Protein AF-A0A9P3U281-F1 (afdb_monomer_lite)

InterPro domains:
  IPR002622 Transposase, Synechocystis PCC 6803 [PF01710] (26-76)
  IPR009057 Homedomain-like superfamily [SSF46689] (25-65)

Structure (mmCIF, N/CA/C/O backbone):
data_AF-A0A9P3U281-F1
#
_entry.id   AF-A0A9P3U281-F1
#
loop_
_atom_site.group_PDB
_atom_site.id
_atom_site.type_symbol
_atom_site.label_atom_id
_atom_site.label_alt_id
_atom_site.label_comp_id
_atom_site.label_asym_id
_atom_site.label_entity_id
_atom_site.label_seq_id
_atom_site.pdbx_PDB_ins_code
_atom_site.Cartn_x
_atom_site.Cartn_y
_atom_site.Cartn_z
_atom_site.occupancy
_atom_site.B_iso_or_equiv
_atom_site.auth_seq_id
_atom_site.auth_comp_id
_atom_site.auth_asym_id
_atom_site.auth_atom_id
_atom_site.pdbx_PDB_model_num
ATOM 1 N N . MET A 1 1 ? -56.614 -37.309 18.075 1.00 39.47 1 MET A N 1
ATOM 2 C CA . MET A 1 1 ? -55.369 -37.344 17.285 1.00 39.47 1 MET A CA 1
ATOM 3 C C . MET A 1 1 ? -54.677 -36.033 17.568 1.00 39.47 1 MET A C 1
ATOM 5 O O . MET A 1 1 ? -55.136 -35.015 17.068 1.00 39.47 1 MET A O 1
ATOM 9 N N . ASP A 1 2 ? -53.694 -36.057 18.465 1.00 46.16 2 ASP A N 1
ATOM 10 C CA . ASP A 1 2 ? -52.869 -34.887 18.762 1.00 46.16 2 ASP A CA 1
ATOM 11 C C . ASP A 1 2 ? -51.995 -34.590 17.552 1.00 46.16 2 ASP A C 1
ATOM 13 O O . ASP A 1 2 ? -51.201 -35.428 17.117 1.00 46.16 2 ASP A O 1
ATOM 17 N N . VAL A 1 3 ? -52.175 -33.403 16.988 1.00 47.84 3 VAL A N 1
ATOM 18 C CA . VAL A 1 3 ? -51.239 -32.857 16.016 1.00 47.84 3 VAL A CA 1
ATOM 19 C C . VAL A 1 3 ? -50.134 -32.223 16.849 1.00 47.84 3 VAL A C 1
ATOM 21 O O . VAL A 1 3 ? -50.284 -31.104 17.325 1.00 47.84 3 VAL A O 1
ATOM 24 N N . ASN A 1 4 ? -49.062 -32.978 17.096 1.00 51.75 4 ASN A N 1
ATOM 25 C CA . ASN A 1 4 ? -47.847 -32.421 17.678 1.00 51.75 4 ASN A CA 1
ATOM 26 C C . ASN A 1 4 ? -47.358 -31.299 16.761 1.00 51.75 4 ASN A C 1
ATOM 28 O O . ASN A 1 4 ? -46.983 -31.537 15.611 1.00 51.75 4 ASN A O 1
ATOM 32 N N . GLU A 1 5 ? -47.400 -30.082 17.285 1.00 48.19 5 GLU A N 1
ATOM 33 C CA . GLU A 1 5 ? -46.803 -28.899 16.696 1.00 48.19 5 GLU A CA 1
ATOM 34 C C . GLU A 1 5 ? -45.289 -29.136 16.640 1.00 48.19 5 GLU A C 1
ATOM 36 O O . GLU A 1 5 ? -44.593 -29.147 17.655 1.00 48.19 5 GLU A O 1
ATOM 41 N N . VAL A 1 6 ? -44.783 -29.454 15.448 1.00 54.22 6 VAL A N 1
ATOM 42 C CA . VAL A 1 6 ? -43.345 -29.578 15.222 1.00 54.22 6 VAL A CA 1
ATOM 43 C C . VAL A 1 6 ? -42.797 -28.160 15.127 1.00 54.22 6 VAL A C 1
ATOM 45 O O . VAL A 1 6 ? -42.814 -27.549 14.059 1.00 54.22 6 VAL A O 1
ATOM 48 N N . GLU A 1 7 ? -42.323 -27.629 16.252 1.00 48.91 7 GLU A N 1
ATOM 49 C CA . GLU A 1 7 ? -41.451 -26.459 16.254 1.00 48.91 7 GLU A CA 1
ATOM 50 C C . GLU A 1 7 ? -40.166 -26.821 15.500 1.00 48.91 7 GLU A C 1
ATOM 52 O O . GLU A 1 7 ? -39.292 -27.536 15.999 1.00 48.91 7 GLU A O 1
ATOM 57 N N . ILE A 1 8 ? -40.049 -26.334 14.264 1.00 52.44 8 ILE A N 1
ATOM 58 C CA . ILE A 1 8 ? -38.772 -26.307 13.557 1.00 52.44 8 ILE A CA 1
ATOM 59 C C . ILE A 1 8 ? -37.928 -25.235 14.248 1.00 52.44 8 ILE A C 1
ATOM 61 O O . ILE A 1 8 ? -37.936 -24.067 13.864 1.00 52.44 8 ILE A O 1
ATOM 65 N N . ILE A 1 9 ? -37.207 -25.632 15.296 1.00 54.69 9 ILE A N 1
ATOM 66 C CA . ILE A 1 9 ? -36.111 -24.831 15.833 1.00 54.69 9 ILE A CA 1
ATOM 67 C C . ILE A 1 9 ? -34.976 -24.958 14.820 1.00 54.69 9 ILE A C 1
ATOM 69 O O . ILE A 1 9 ? -34.154 -25.874 14.889 1.00 54.69 9 ILE A O 1
ATOM 73 N N . ASP A 1 10 ? -34.948 -24.053 13.843 1.00 46.38 10 ASP A N 1
ATOM 74 C CA . ASP A 1 10 ? -33.765 -23.862 13.016 1.00 46.38 10 ASP A CA 1
ATOM 75 C C . ASP A 1 10 ? -32.659 -23.255 13.895 1.00 46.38 10 ASP A C 1
ATOM 77 O O . ASP A 1 10 ? -32.464 -22.043 13.981 1.00 46.38 10 ASP A O 1
ATOM 81 N N . SER A 1 11 ? -31.947 -24.137 14.598 1.00 44.47 11 SER A N 1
ATOM 82 C CA . SER A 1 11 ? -30.810 -23.836 15.472 1.00 44.47 11 SER A CA 1
ATOM 83 C C . SER A 1 11 ? -29.602 -23.252 14.717 1.00 44.47 11 SER A C 1
ATOM 85 O O . SER A 1 11 ? -28.539 -23.090 15.319 1.00 44.47 11 SER A O 1
ATOM 87 N N . SER A 1 12 ? -29.711 -22.960 13.416 1.00 39.47 12 SER A N 1
ATOM 88 C CA . SER A 1 12 ? -28.584 -22.521 12.588 1.00 39.47 12 SER A CA 1
ATOM 89 C C . SER A 1 12 ? -28.593 -21.040 12.189 1.00 39.47 12 SER A C 1
ATOM 91 O O . SER A 1 12 ? -27.580 -20.553 11.687 1.00 39.47 12 SER A O 1
ATOM 93 N N . TYR A 1 13 ? -29.650 -20.278 12.491 1.00 44.34 13 TYR A N 1
ATOM 94 C CA . TYR A 1 13 ? -29.703 -18.837 12.206 1.00 44.34 13 TYR A CA 1
ATOM 95 C C . TYR A 1 13 ? -29.504 -17.970 13.457 1.00 44.34 13 TYR A C 1
ATOM 97 O O . TYR A 1 13 ? -30.359 -17.170 13.839 1.00 44.34 13 TYR A O 1
ATOM 105 N N . GLU A 1 14 ? -28.312 -18.033 14.058 1.00 41.72 14 GLU A N 1
ATOM 106 C CA . GLU A 1 14 ? -27.816 -16.854 14.774 1.00 41.72 14 GLU A CA 1
ATOM 107 C C . GLU A 1 14 ? -27.496 -15.781 13.730 1.00 41.72 14 GLU A C 1
ATOM 109 O O . GLU A 1 14 ? -26.447 -15.799 13.086 1.00 41.72 14 GLU A O 1
ATOM 114 N N . LYS A 1 15 ? -28.432 -14.847 13.531 1.00 44.06 15 LYS A N 1
ATOM 115 C CA . LYS A 1 15 ? -28.218 -13.606 12.780 1.00 44.06 15 LYS A CA 1
ATOM 116 C C . LYS A 1 15 ? -26.901 -12.994 13.276 1.00 44.06 15 LYS A C 1
ATOM 118 O O . LYS A 1 15 ? -26.838 -12.507 14.406 1.00 44.06 15 LYS A O 1
ATOM 123 N N . GLY A 1 16 ? -25.833 -13.103 12.481 1.00 51.69 16 GLY A N 1
ATOM 124 C CA . GLY A 1 16 ? -24.506 -12.635 12.874 1.00 51.69 16 GLY A CA 1
ATOM 125 C C . GLY A 1 16 ? -24.620 -11.195 13.354 1.00 51.69 16 GLY A C 1
ATOM 126 O O . GLY A 1 16 ? -25.150 -10.368 12.619 1.00 51.69 16 GLY A O 1
ATOM 127 N N . LYS A 1 17 ? -24.220 -10.919 14.604 1.00 63.53 17 LYS A N 1
ATOM 128 C CA . LYS A 1 17 ? -24.366 -9.592 15.226 1.00 63.53 17 LYS A CA 1
ATOM 129 C C . LYS A 1 17 ? -23.944 -8.497 14.244 1.00 63.53 17 LYS A C 1
ATOM 131 O O . LYS A 1 17 ? -22.758 -8.384 13.929 1.00 63.53 17 LYS A O 1
ATOM 136 N N . GLU A 1 18 ? -24.919 -7.720 13.779 1.00 79.06 18 GLU A N 1
ATOM 137 C CA . GLU A 1 18 ? -24.692 -6.579 12.895 1.00 79.06 18 GLU A CA 1
ATOM 138 C C . GLU A 1 18 ? -23.819 -5.544 13.621 1.00 79.06 18 GLU A C 1
ATOM 140 O O . GLU A 1 18 ? -23.943 -5.346 14.836 1.00 79.06 18 GLU A O 1
ATOM 145 N N . LEU A 1 19 ? -22.889 -4.917 12.891 1.00 87.00 19 LEU A N 1
ATOM 146 C CA . LEU A 1 19 ? -22.098 -3.815 13.437 1.00 87.00 19 LEU A CA 1
ATOM 147 C C . LEU A 1 19 ? -23.019 -2.629 13.722 1.00 87.00 19 LEU A C 1
ATOM 149 O O . LEU A 1 19 ? -23.861 -2.276 12.898 1.00 87.00 19 LEU A O 1
ATOM 153 N N . THR A 1 20 ? -22.803 -1.963 14.854 1.00 93.38 20 THR A N 1
ATOM 154 C CA . THR A 1 20 ? -23.434 -0.662 15.097 1.00 93.38 20 THR A CA 1
ATOM 155 C C . THR A 1 20 ? -22.843 0.407 14.177 1.00 93.38 20 THR A C 1
ATOM 157 O O . THR A 1 20 ? -21.738 0.251 13.650 1.00 93.38 20 THR A O 1
ATOM 160 N N . GLU A 1 21 ? -23.541 1.531 14.023 1.00 92.62 21 GLU A N 1
ATOM 161 C CA . GLU A 1 21 ? -23.056 2.672 13.236 1.00 92.62 21 GLU A CA 1
ATOM 162 C C . GLU A 1 21 ? -21.685 3.171 13.724 1.00 92.62 21 GLU A C 1
ATOM 164 O O . GLU A 1 21 ? -20.751 3.294 12.932 1.00 92.62 21 GLU A O 1
ATOM 169 N N . ASP A 1 22 ? -21.509 3.330 15.038 1.00 95.62 22 ASP A N 1
ATOM 170 C CA . ASP A 1 22 ? -20.220 3.717 15.624 1.00 95.62 22 ASP A CA 1
ATOM 171 C C . ASP A 1 22 ? -19.108 2.699 15.344 1.00 95.62 22 ASP A C 1
ATOM 173 O O . ASP A 1 22 ? -17.962 3.074 15.093 1.00 95.62 22 ASP A O 1
ATOM 177 N N . GLN A 1 23 ? -19.425 1.401 15.361 1.00 95.81 23 GLN A N 1
ATOM 178 C CA . GLN A 1 23 ? -18.460 0.362 15.009 1.00 95.81 23 GLN A CA 1
ATOM 179 C C . GLN A 1 23 ? -18.106 0.434 13.521 1.00 95.81 23 GLN A C 1
ATOM 181 O O . GLN A 1 23 ? -16.931 0.323 13.182 1.00 95.81 23 GLN A O 1
ATOM 186 N N . CYS A 1 24 ? -19.077 0.676 12.638 1.00 94.88 24 CYS A N 1
ATOM 187 C CA . CYS A 1 24 ? -18.839 0.907 11.213 1.00 94.88 24 CYS A CA 1
ATOM 188 C C . CYS A 1 24 ? -17.938 2.125 10.968 1.00 94.88 24 CYS A C 1
ATOM 190 O O . CYS A 1 24 ? -16.988 2.024 10.186 1.00 94.88 24 CYS A O 1
ATOM 192 N N . ASN A 1 25 ? -18.193 3.239 11.658 1.00 96.06 25 ASN A N 1
ATOM 193 C CA . ASN A 1 25 ? -17.392 4.461 11.574 1.00 96.06 25 ASN A CA 1
ATOM 194 C C . ASN A 1 25 ? -15.971 4.237 12.101 1.00 96.06 25 ASN A C 1
ATOM 196 O O . ASN A 1 25 ? -14.999 4.609 11.443 1.00 96.06 25 ASN A O 1
ATOM 200 N N . MET A 1 26 ? -15.833 3.549 13.238 1.00 97.56 26 MET A N 1
ATOM 201 C CA . MET A 1 26 ? -14.536 3.133 13.771 1.00 97.56 26 MET A CA 1
ATOM 202 C C . MET A 1 26 ? -13.773 2.276 12.761 1.00 97.56 26 MET A C 1
ATOM 204 O O . MET A 1 26 ? -12.597 2.543 12.525 1.00 97.56 26 MET A O 1
ATOM 208 N N . VAL A 1 27 ? -14.409 1.256 12.173 1.00 96.38 27 VAL A N 1
ATOM 209 C CA . VAL A 1 27 ? -13.751 0.387 11.189 1.00 96.38 27 VAL A CA 1
ATOM 210 C C . VAL A 1 27 ? -13.207 1.233 10.043 1.00 96.38 27 VAL A C 1
ATOM 212 O O . VAL A 1 27 ? -12.024 1.112 9.739 1.00 96.38 27 VAL A O 1
ATOM 215 N N . THR A 1 28 ? -14.029 2.112 9.459 1.00 95.44 28 THR A N 1
ATOM 216 C CA . THR A 1 28 ? -13.610 3.007 8.371 1.00 95.44 28 THR A CA 1
ATOM 217 C C . THR A 1 28 ? -12.402 3.854 8.766 1.00 95.44 28 THR A C 1
ATOM 219 O O . THR A 1 28 ? -11.390 3.818 8.074 1.00 95.44 28 THR A O 1
ATOM 222 N N . LEU A 1 29 ? -12.462 4.556 9.900 1.00 97.06 29 LEU A N 1
ATOM 223 C CA . LEU A 1 29 ? -11.373 5.426 10.359 1.00 97.06 29 LEU A CA 1
ATOM 224 C C . LEU A 1 29 ? -10.062 4.648 10.543 1.00 97.06 29 LEU A C 1
ATOM 226 O O . LEU A 1 29 ? -9.010 5.051 10.039 1.00 97.06 29 LEU A O 1
ATOM 230 N N . LEU A 1 30 ? -10.127 3.489 11.203 1.00 97.06 30 LEU A N 1
ATOM 231 C CA . LEU A 1 30 ? -8.948 2.670 11.475 1.00 97.06 30 LEU A CA 1
ATOM 232 C C . LEU A 1 30 ? -8.327 2.093 10.196 1.00 97.06 30 LEU A C 1
ATOM 234 O O . LEU A 1 30 ? -7.104 2.113 10.065 1.00 97.06 30 LEU A O 1
ATOM 238 N N . ILE A 1 31 ? -9.127 1.597 9.241 1.00 95.19 31 ILE A N 1
ATOM 239 C CA . ILE A 1 31 ? -8.578 1.057 7.982 1.00 95.19 31 ILE A CA 1
ATOM 240 C C . ILE A 1 31 ? -8.001 2.155 7.082 1.00 95.19 31 ILE A C 1
ATOM 242 O O . ILE A 1 31 ? -7.089 1.877 6.310 1.00 95.19 31 ILE A O 1
ATOM 246 N N . THR A 1 32 ? -8.472 3.400 7.214 1.00 92.06 32 THR A N 1
ATOM 247 C CA . THR A 1 32 ? -7.906 4.566 6.515 1.00 92.06 32 THR A CA 1
ATOM 248 C C . THR A 1 32 ? -6.683 5.174 7.212 1.00 92.06 32 THR A C 1
ATOM 250 O O . THR A 1 32 ? -6.139 6.166 6.738 1.00 92.06 32 THR A O 1
ATOM 253 N N . GLY A 1 33 ? -6.220 4.586 8.323 1.00 94.81 33 GLY A N 1
ATOM 254 C CA . GLY A 1 33 ? -4.973 4.973 8.993 1.00 94.81 33 GLY A CA 1
ATOM 255 C C . GLY A 1 33 ? -5.130 5.947 10.162 1.00 94.81 33 GLY A C 1
ATOM 256 O O . GLY A 1 33 ? -4.132 6.420 10.707 1.00 94.81 33 GLY A O 1
ATOM 257 N N . THR A 1 34 ? -6.355 6.245 10.596 1.00 97.31 34 THR A N 1
ATOM 258 C CA . THR A 1 34 ? -6.584 7.042 11.804 1.00 97.31 34 THR A CA 1
ATOM 259 C C . THR A 1 34 ? -6.159 6.259 13.052 1.00 97.31 34 THR A C 1
ATOM 261 O O . THR A 1 34 ? -6.389 5.057 13.169 1.00 97.31 34 THR A O 1
ATOM 264 N N . THR A 1 35 ? -5.539 6.931 14.027 1.00 98.06 35 THR A N 1
ATOM 265 C CA . THR A 1 35 ? -5.131 6.272 15.281 1.00 98.06 35 THR A CA 1
ATOM 266 C C . THR A 1 35 ? -6.340 5.929 16.157 1.00 98.06 35 THR A C 1
ATOM 268 O O . THR A 1 35 ? -7.382 6.580 16.079 1.00 98.06 35 THR A O 1
ATOM 271 N N . VAL A 1 36 ? -6.197 4.962 17.071 1.00 97.62 36 VAL A N 1
ATOM 272 C CA . VAL A 1 36 ? -7.248 4.626 18.055 1.00 97.62 36 VAL A CA 1
ATOM 273 C C . VAL A 1 36 ? -7.633 5.835 18.915 1.00 97.62 36 VAL A C 1
ATOM 275 O O . VAL A 1 36 ? -8.808 6.035 19.213 1.00 97.62 36 VAL A O 1
ATOM 278 N N . THR A 1 37 ? -6.655 6.663 19.301 1.00 98.06 37 THR A N 1
ATOM 279 C CA . THR A 1 37 ? -6.898 7.872 20.103 1.00 98.06 37 THR A CA 1
ATOM 280 C C . THR A 1 37 ? -7.740 8.890 19.344 1.00 98.06 37 THR A C 1
ATOM 282 O O . THR A 1 37 ? -8.687 9.432 19.908 1.00 98.06 37 THR A O 1
ATOM 285 N N . GLU A 1 38 ? -7.415 9.126 18.074 1.00 98.06 38 GLU A N 1
ATOM 286 C CA . GLU A 1 38 ? -8.160 10.059 17.230 1.00 98.06 38 GLU A CA 1
ATOM 287 C C . GLU A 1 38 ? -9.561 9.529 16.916 1.00 98.06 38 GLU A C 1
ATOM 289 O O . GLU A 1 38 ? -10.545 10.238 17.081 1.00 98.06 38 GLU A O 1
ATOM 294 N N . THR A 1 39 ? -9.664 8.244 16.576 1.00 98.31 39 THR A N 1
ATOM 295 C CA . THR A 1 39 ? -10.935 7.560 16.301 1.00 98.31 39 THR A CA 1
ATOM 296 C C . THR A 1 39 ? -11.891 7.663 17.489 1.00 98.31 39 THR A C 1
ATOM 298 O O . THR A 1 39 ? -13.057 8.008 17.325 1.00 98.31 39 THR A O 1
ATOM 301 N N . ALA A 1 40 ? -11.388 7.428 18.706 1.00 98.19 40 ALA A N 1
ATOM 302 C CA . ALA A 1 40 ? -12.165 7.576 19.932 1.00 98.19 40 ALA A CA 1
ATOM 303 C C . ALA A 1 40 ? -12.687 9.012 20.118 1.00 98.19 40 ALA A C 1
ATOM 305 O O . ALA A 1 40 ? -13.835 9.194 20.518 1.00 98.19 40 ALA A O 1
ATOM 306 N N . ARG A 1 41 ? -11.872 10.026 19.786 1.00 98.25 41 ARG A N 1
ATOM 307 C CA . ARG A 1 41 ? -12.277 11.439 19.835 1.00 98.25 41 ARG A CA 1
ATOM 308 C C . ARG A 1 41 ? -13.351 11.760 18.797 1.00 98.25 41 ARG A C 1
ATOM 310 O O . ARG A 1 41 ? -14.338 12.384 19.162 1.00 98.25 41 ARG A O 1
ATOM 317 N N . ILE A 1 42 ? -13.165 11.330 17.548 1.00 97.81 42 ILE A N 1
ATOM 318 C CA . ILE A 1 42 ? -14.098 11.585 16.438 1.00 97.81 42 ILE A CA 1
ATOM 319 C C . ILE A 1 42 ? -15.474 10.974 16.728 1.00 97.81 42 ILE A C 1
ATOM 321 O O . ILE A 1 42 ? -16.489 11.620 16.496 1.00 97.81 42 ILE A O 1
ATOM 325 N N . ILE A 1 43 ? -15.507 9.751 17.263 1.00 97.06 43 ILE A N 1
ATOM 326 C CA . ILE A 1 43 ? -16.755 9.032 17.570 1.00 97.06 43 ILE A CA 1
ATOM 327 C C . ILE A 1 43 ? -17.364 9.489 18.908 1.00 97.06 43 ILE A C 1
ATOM 329 O O . ILE A 1 43 ? -18.552 9.314 19.143 1.00 97.06 43 ILE A O 1
ATOM 333 N N . GLY A 1 44 ? -16.571 10.089 19.801 1.00 97.44 44 GLY A N 1
ATOM 334 C CA . GLY A 1 44 ? -17.042 10.546 21.112 1.00 97.44 44 GLY A CA 1
ATOM 335 C C . GLY A 1 44 ? -17.096 9.444 22.178 1.00 97.44 44 GLY A C 1
ATOM 336 O O . GLY A 1 44 ? -17.908 9.507 23.098 1.00 97.44 44 GLY A O 1
ATOM 337 N N . VAL A 1 45 ? -16.225 8.434 22.087 1.00 97.69 45 VAL A N 1
ATOM 338 C CA . VAL A 1 45 ? -16.154 7.312 23.041 1.00 97.69 45 VAL A CA 1
ATOM 339 C C . VAL A 1 45 ? -14.797 7.229 23.739 1.00 97.69 45 VAL A C 1
ATOM 341 O O . VAL A 1 45 ? -13.806 7.833 23.333 1.00 97.69 45 VAL A O 1
ATOM 344 N N . ASN A 1 46 ? -14.712 6.442 24.813 1.00 97.94 46 ASN A N 1
ATOM 345 C CA . ASN A 1 46 ? -13.429 6.164 25.456 1.00 97.94 46 ASN A CA 1
ATOM 346 C C . ASN A 1 46 ? -12.546 5.280 24.551 1.00 97.94 46 ASN A C 1
ATOM 348 O O . ASN A 1 46 ? -13.028 4.331 23.936 1.00 97.94 46 ASN A O 1
ATOM 352 N N . ARG A 1 47 ? -11.226 5.508 24.549 1.00 97.62 47 ARG A N 1
ATOM 353 C CA . ARG A 1 47 ? -10.238 4.644 23.868 1.00 97.62 47 ARG A CA 1
ATOM 354 C C . ARG A 1 47 ? -10.400 3.160 24.210 1.00 97.62 47 ARG A C 1
ATOM 356 O O . ARG A 1 47 ? -10.276 2.312 23.333 1.00 97.62 47 ARG A O 1
ATOM 363 N N . LYS A 1 48 ? -10.718 2.837 25.469 1.00 98.06 48 LYS A N 1
ATOM 364 C CA . LYS A 1 48 ? -10.978 1.459 25.914 1.00 98.06 48 LYS A CA 1
ATOM 365 C C . LYS A 1 48 ? -12.155 0.828 25.164 1.00 98.06 48 LYS A C 1
ATOM 367 O O . LYS A 1 48 ? -12.106 -0.358 24.858 1.00 98.06 48 LYS A O 1
ATOM 372 N N . THR A 1 49 ? -13.180 1.611 24.830 1.00 97.81 49 THR A N 1
ATOM 373 C CA . THR A 1 49 ? -14.331 1.153 24.043 1.00 97.81 49 THR A CA 1
ATOM 374 C C . THR A 1 49 ? -13.905 0.724 22.642 1.00 97.81 49 THR A C 1
ATOM 376 O 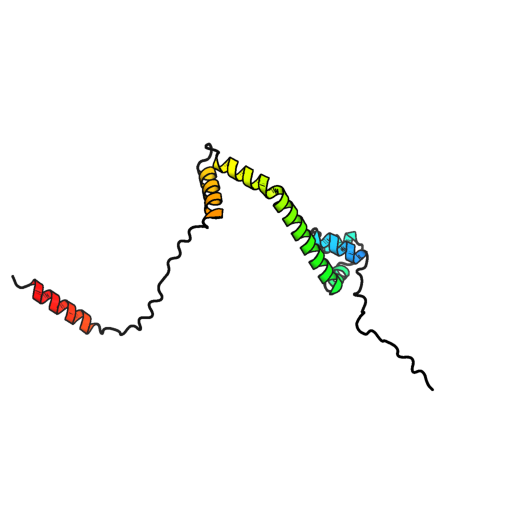O . THR A 1 49 ? -14.297 -0.355 22.209 1.00 97.81 49 THR A O 1
ATOM 379 N N . ILE A 1 50 ? -13.039 1.501 21.981 1.00 98.12 50 ILE A N 1
ATOM 380 C CA . ILE A 1 50 ? -12.491 1.151 20.662 1.00 98.12 50 ILE A CA 1
ATOM 381 C C . ILE A 1 50 ? -11.726 -0.176 20.723 1.00 98.12 50 ILE A C 1
ATOM 383 O O . ILE A 1 50 ? -12.027 -1.088 19.957 1.00 98.12 50 ILE A O 1
ATOM 387 N N . TYR A 1 51 ? -10.808 -0.339 21.683 1.00 97.62 51 TYR A N 1
ATOM 388 C CA . TYR A 1 51 ? -10.083 -1.607 21.855 1.00 97.62 51 TYR A CA 1
ATOM 389 C C . TYR A 1 51 ? -11.024 -2.787 22.128 1.00 97.62 51 TYR A C 1
ATOM 391 O O . TYR A 1 51 ? -10.864 -3.861 21.551 1.00 97.62 51 TYR A O 1
ATOM 399 N N . ASN A 1 52 ? -12.047 -2.586 22.961 1.00 97.38 52 ASN A N 1
ATOM 400 C CA . ASN A 1 52 ? -13.048 -3.613 23.228 1.00 97.38 52 ASN A CA 1
ATOM 401 C C . ASN A 1 52 ? -13.833 -3.990 21.965 1.00 97.38 52 ASN A C 1
ATOM 403 O O . ASN A 1 52 ? -14.152 -5.161 21.782 1.00 97.38 52 ASN A O 1
ATOM 407 N N . TRP A 1 53 ? -14.159 -3.027 21.099 1.00 96.94 53 TRP A N 1
ATOM 408 C CA . TRP A 1 53 ? -14.829 -3.297 19.829 1.00 96.94 53 TRP A CA 1
ATOM 409 C C . TRP A 1 53 ? -13.931 -4.046 18.854 1.00 96.94 53 TRP A C 1
ATOM 411 O O . TRP A 1 53 ? -14.394 -5.023 18.279 1.00 96.94 53 TRP A O 1
ATOM 421 N N . MET A 1 54 ? -12.659 -3.665 18.727 1.00 95.50 54 MET A N 1
ATOM 422 C CA . MET A 1 54 ? -11.691 -4.356 17.863 1.00 95.50 54 MET A CA 1
ATOM 423 C C . MET A 1 54 ? -11.513 -5.838 18.223 1.00 95.50 54 MET A C 1
ATOM 425 O O . MET A 1 54 ? -11.255 -6.660 17.349 1.00 95.50 54 MET A O 1
ATOM 429 N N . ASN A 1 55 ? -11.685 -6.189 19.500 1.00 95.44 55 ASN A N 1
ATOM 430 C CA . ASN A 1 55 ? -11.582 -7.569 19.973 1.00 95.44 55 ASN A CA 1
ATOM 431 C C . ASN A 1 55 ? -12.844 -8.408 19.709 1.00 95.44 55 ASN A C 1
ATOM 433 O O . ASN A 1 55 ? -12.824 -9.622 19.912 1.00 95.44 55 ASN A O 1
ATOM 437 N N . LYS A 1 56 ? -13.953 -7.797 19.273 1.00 94.75 56 LYS A N 1
ATOM 438 C CA . LYS A 1 56 ? -15.175 -8.534 18.933 1.00 94.75 56 LYS A CA 1
ATOM 439 C C . LYS A 1 56 ? -15.017 -9.206 17.573 1.00 94.75 56 LYS A C 1
ATOM 441 O O . LYS A 1 56 ? -14.639 -8.569 16.594 1.00 94.75 56 LYS A O 1
ATOM 446 N N . GLU A 1 57 ? -15.397 -10.477 17.495 1.00 93.38 57 GLU A N 1
ATOM 447 C CA . GLU A 1 57 ? -15.198 -11.292 16.294 1.00 93.38 57 GLU A CA 1
ATOM 448 C C . GLU A 1 57 ? -15.841 -10.697 15.030 1.00 93.38 57 GLU A C 1
ATOM 450 O O . GLU A 1 57 ? -15.181 -10.620 13.996 1.00 93.38 57 GLU A O 1
ATOM 455 N N . HIS A 1 58 ? -17.094 -10.234 15.110 1.00 90.94 58 HIS A N 1
ATOM 456 C CA . HIS A 1 58 ? -17.801 -9.626 13.973 1.00 90.94 58 HIS A CA 1
ATOM 457 C C . HIS A 1 58 ? -17.127 -8.335 13.488 1.00 90.94 58 HIS A C 1
ATOM 459 O O . HIS A 1 58 ? -17.024 -8.116 12.286 1.00 90.94 58 HIS A O 1
ATOM 465 N N . VAL A 1 59 ? -16.605 -7.513 14.407 1.00 94.81 59 VAL A N 1
ATOM 466 C CA . VAL A 1 59 ? -15.858 -6.296 14.055 1.00 94.81 59 VAL A CA 1
ATOM 467 C C . VAL A 1 59 ? -14.550 -6.663 13.367 1.00 94.81 59 VAL A C 1
ATOM 469 O O . VAL A 1 59 ? -14.239 -6.099 12.323 1.00 94.81 59 VAL A O 1
ATOM 472 N N . ARG A 1 60 ? -13.801 -7.632 13.906 1.00 94.38 60 ARG A N 1
ATOM 473 C CA . ARG A 1 60 ? -12.548 -8.093 13.295 1.00 94.38 60 ARG A CA 1
ATOM 474 C C . ARG A 1 60 ? -12.780 -8.632 11.881 1.00 94.38 60 ARG A C 1
ATOM 476 O O . ARG A 1 60 ? -12.079 -8.223 10.963 1.00 94.38 60 ARG A O 1
ATOM 483 N N . LYS A 1 61 ? -13.800 -9.479 11.699 1.00 94.12 61 LYS A N 1
ATOM 484 C CA . LYS A 1 61 ? -14.199 -10.009 10.384 1.00 94.12 61 LYS A CA 1
ATOM 485 C C . LYS A 1 61 ? -14.506 -8.888 9.389 1.00 94.12 61 LYS A C 1
ATOM 487 O O . LYS A 1 61 ? -14.045 -8.939 8.255 1.00 94.12 61 LYS A O 1
ATOM 492 N N . GLU A 1 62 ? -15.229 -7.857 9.819 1.00 93.50 62 GLU A N 1
ATOM 493 C CA . GLU A 1 62 ? -15.549 -6.715 8.962 1.00 93.50 62 GLU A CA 1
ATOM 494 C C . GLU A 1 62 ? -14.321 -5.851 8.636 1.00 93.50 62 GLU A C 1
ATOM 496 O O . GLU A 1 62 ? -14.160 -5.413 7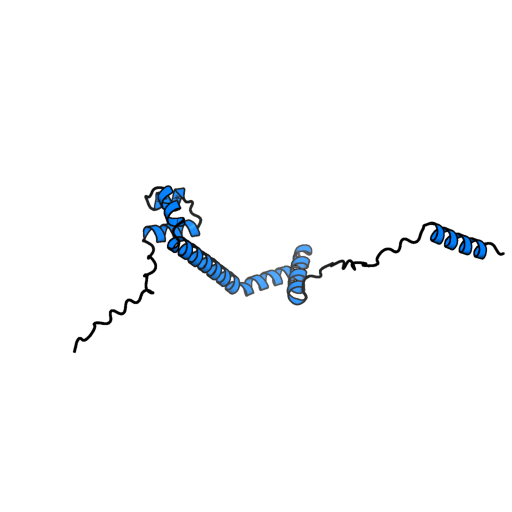.496 1.00 93.50 62 GLU A O 1
ATOM 501 N N . MET A 1 63 ? -13.421 -5.633 9.602 1.00 94.94 63 MET A N 1
ATOM 502 C CA . MET A 1 63 ? -12.149 -4.948 9.351 1.00 94.94 63 MET A CA 1
ATOM 503 C C . MET A 1 63 ? -11.320 -5.682 8.297 1.00 94.94 63 MET A C 1
ATOM 505 O O . MET A 1 63 ? -10.798 -5.046 7.382 1.00 94.94 63 MET A O 1
ATOM 509 N N . ASP A 1 64 ? -11.206 -7.004 8.413 1.00 94.81 64 ASP A N 1
ATOM 510 C CA . ASP A 1 64 ? -10.441 -7.822 7.473 1.00 94.81 64 ASP A CA 1
ATOM 511 C C . ASP A 1 64 ? -11.092 -7.826 6.082 1.00 94.81 64 ASP A C 1
ATOM 513 O O . ASP A 1 64 ? -10.398 -7.596 5.089 1.00 94.81 64 ASP A O 1
ATOM 517 N N . ARG A 1 65 ? -12.426 -7.960 6.006 1.00 95.44 65 ARG A N 1
ATOM 518 C CA . ARG A 1 65 ? -13.185 -7.858 4.749 1.00 95.44 65 ARG A CA 1
ATOM 519 C C . ARG A 1 65 ? -12.925 -6.527 4.041 1.00 95.44 65 ARG A C 1
ATOM 521 O O . ARG A 1 65 ? -12.542 -6.521 2.874 1.00 95.44 65 ARG A O 1
ATOM 528 N N . ARG A 1 66 ? -13.076 -5.394 4.739 1.00 94.50 66 ARG A N 1
ATOM 529 C CA . ARG A 1 66 ? -12.871 -4.067 4.129 1.00 94.50 66 ARG A CA 1
ATOM 530 C C . ARG A 1 66 ? -11.418 -3.812 3.736 1.00 94.50 66 ARG A C 1
ATOM 532 O O . ARG A 1 66 ? -11.174 -3.184 2.711 1.00 94.50 66 ARG A O 1
ATOM 539 N N . LYS A 1 67 ? -10.442 -4.310 4.505 1.00 94.69 67 LYS A N 1
ATOM 540 C CA . LYS A 1 67 ? -9.024 -4.255 4.107 1.00 94.69 67 LYS A CA 1
ATOM 541 C C . LYS A 1 67 ? -8.786 -5.024 2.813 1.00 94.69 67 LYS A C 1
ATOM 543 O O . LYS A 1 67 ? -8.138 -4.498 1.914 1.00 94.69 67 LYS A O 1
ATOM 548 N N . GLN A 1 68 ? -9.335 -6.232 2.703 1.00 95.12 68 GLN A N 1
ATOM 549 C CA . GLN A 1 68 ? -9.220 -7.038 1.492 1.00 95.12 68 GLN A CA 1
ATOM 550 C C . GLN A 1 68 ? -9.874 -6.343 0.293 1.00 95.12 68 GLN A C 1
ATOM 552 O O . GLN A 1 68 ? -9.300 -6.321 -0.792 1.00 95.12 68 GLN A O 1
ATOM 557 N N . GLU A 1 69 ? -11.037 -5.721 0.484 1.00 93.81 69 GLU A N 1
ATOM 558 C CA . GLU A 1 69 ? -11.700 -4.932 -0.557 1.00 93.81 69 GLU A CA 1
ATOM 559 C C . GLU A 1 69 ? -10.854 -3.750 -1.018 1.00 93.81 69 GLU A C 1
ATOM 561 O O . GLU A 1 69 ? -10.694 -3.565 -2.222 1.00 93.81 69 GLU A O 1
ATOM 566 N N . LEU A 1 70 ? -10.251 -3.000 -0.093 1.00 92.50 70 LEU A N 1
ATOM 567 C CA . LEU A 1 70 ? -9.330 -1.914 -0.431 1.00 92.50 70 LEU A CA 1
ATOM 568 C C . LEU A 1 70 ? -8.103 -2.421 -1.198 1.00 92.50 70 LEU A C 1
ATOM 570 O O . LEU A 1 70 ? -7.716 -1.820 -2.199 1.00 92.50 70 LEU A O 1
ATOM 574 N N . THR A 1 71 ? -7.513 -3.544 -0.782 1.00 93.62 71 THR A N 1
ATOM 575 C CA . THR A 1 71 ? -6.403 -4.172 -1.514 1.00 93.62 71 THR A CA 1
ATOM 576 C C . THR A 1 71 ? -6.825 -4.579 -2.924 1.00 93.62 71 THR A C 1
ATOM 578 O O . THR A 1 71 ? -6.120 -4.284 -3.886 1.00 93.62 71 THR A O 1
ATOM 581 N N . ASN A 1 72 ? -7.992 -5.206 -3.070 1.00 95.50 72 ASN A N 1
ATOM 582 C CA . ASN A 1 72 ? -8.517 -5.615 -4.369 1.00 95.50 72 ASN A CA 1
ATOM 583 C C . ASN A 1 72 ? -8.776 -4.404 -5.274 1.00 95.50 72 ASN A C 1
ATOM 585 O O . ASN A 1 72 ? -8.391 -4.421 -6.440 1.00 95.50 72 ASN A O 1
ATOM 589 N N . GLN A 1 73 ? -9.369 -3.337 -4.736 1.00 94.88 73 GLN A N 1
ATOM 590 C CA . GLN A 1 73 ? -9.588 -2.087 -5.463 1.00 94.88 73 GLN A CA 1
ATOM 591 C C . GLN A 1 73 ? -8.265 -1.456 -5.912 1.00 94.88 73 GLN A C 1
ATOM 593 O O . GLN A 1 73 ? -8.132 -1.099 -7.080 1.00 94.88 73 GLN A O 1
ATOM 598 N N . GLY A 1 74 ? -7.268 -1.377 -5.026 1.00 94.88 74 GLY A N 1
ATOM 599 C CA . GLY A 1 74 ? -5.939 -0.867 -5.369 1.00 94.88 74 GLY A CA 1
ATOM 600 C C . GLY A 1 74 ? -5.265 -1.686 -6.473 1.00 94.88 74 GLY A C 1
ATOM 601 O O . GLY A 1 74 ? -4.749 -1.126 -7.438 1.00 94.88 74 GLY A O 1
ATOM 602 N N . ASN A 1 75 ? -5.348 -3.015 -6.395 1.00 95.44 75 ASN A N 1
ATOM 603 C CA . ASN A 1 75 ? -4.823 -3.904 -7.432 1.00 95.44 75 ASN A CA 1
ATOM 604 C C . ASN A 1 75 ? -5.524 -3.700 -8.781 1.00 95.44 75 ASN A C 1
ATOM 606 O O . ASN A 1 75 ? -4.864 -3.716 -9.818 1.00 95.44 75 ASN A O 1
ATOM 610 N N . LEU A 1 76 ? -6.841 -3.474 -8.784 1.00 96.50 76 LEU A N 1
ATOM 611 C CA . LEU A 1 76 ? -7.590 -3.171 -10.005 1.00 96.50 76 LEU A CA 1
ATOM 612 C C . LEU A 1 76 ? -7.181 -1.826 -10.616 1.00 96.50 76 LEU A C 1
ATOM 614 O O . LEU A 1 76 ? -7.102 -1.728 -11.838 1.00 96.50 76 LEU A O 1
ATOM 618 N N . MET A 1 77 ? -6.886 -0.812 -9.795 1.00 96.44 77 MET A N 1
ATOM 619 C CA . MET A 1 77 ? -6.361 0.470 -10.283 1.00 96.44 77 MET A CA 1
ATOM 620 C C . MET A 1 77 ? -4.997 0.290 -10.959 1.00 96.44 77 MET A C 1
ATOM 622 O O . MET A 1 77 ? -4.818 0.725 -12.092 1.00 96.44 77 MET A O 1
ATOM 626 N N . ILE A 1 78 ? -4.074 -0.435 -10.319 1.00 95.56 78 ILE A N 1
ATOM 627 C CA . ILE A 1 78 ? -2.758 -0.753 -10.900 1.00 95.56 78 ILE A CA 1
ATOM 628 C C . ILE A 1 78 ? -2.912 -1.545 -12.204 1.00 95.56 78 ILE A C 1
ATOM 630 O O . ILE A 1 78 ? -2.227 -1.264 -13.184 1.00 95.56 78 ILE A O 1
ATOM 634 N N . LEU A 1 79 ? -3.810 -2.534 -12.231 1.00 95.44 79 LEU A N 1
ATOM 635 C CA . LEU A 1 79 ? -4.053 -3.356 -13.415 1.00 95.44 79 LEU A CA 1
ATOM 636 C C . LEU A 1 79 ? -4.607 -2.529 -14.580 1.00 95.44 79 LEU A C 1
ATOM 638 O O . LEU A 1 79 ? -4.197 -2.735 -15.720 1.00 95.44 79 LEU A O 1
ATOM 642 N N . LYS A 1 80 ? -5.518 -1.594 -14.296 1.00 96.19 80 LYS A N 1
ATOM 643 C CA . LYS A 1 80 ? -6.089 -0.686 -15.296 1.00 96.19 80 LYS A CA 1
ATOM 644 C C . LYS A 1 80 ? -5.009 0.167 -15.967 1.00 96.19 80 LYS A C 1
ATOM 646 O O . LYS A 1 80 ? -5.071 0.369 -17.176 1.00 96.19 80 LYS A O 1
ATOM 651 N N . ASP A 1 81 ? -4.019 0.610 -15.200 1.00 96.00 81 ASP A N 1
ATOM 652 C CA . ASP A 1 81 ? -2.953 1.493 -15.681 1.00 96.00 81 ASP A CA 1
ATOM 653 C C . ASP A 1 81 ? -1.705 0.730 -16.164 1.00 96.00 81 ASP A C 1
ATOM 655 O O . ASP A 1 81 ? -0.717 1.337 -16.585 1.00 96.00 81 ASP A O 1
ATOM 659 N N . LEU A 1 82 ? -1.747 -0.608 -16.156 1.00 95.44 82 LEU A N 1
ATOM 660 C CA . LEU A 1 82 ? -0.603 -1.463 -16.471 1.00 95.44 82 LEU A CA 1
ATOM 661 C C . LEU A 1 82 ? 0.009 -1.164 -17.848 1.00 95.44 82 LEU A C 1
ATOM 663 O O . LEU A 1 82 ? 1.232 -1.147 -17.973 1.00 95.4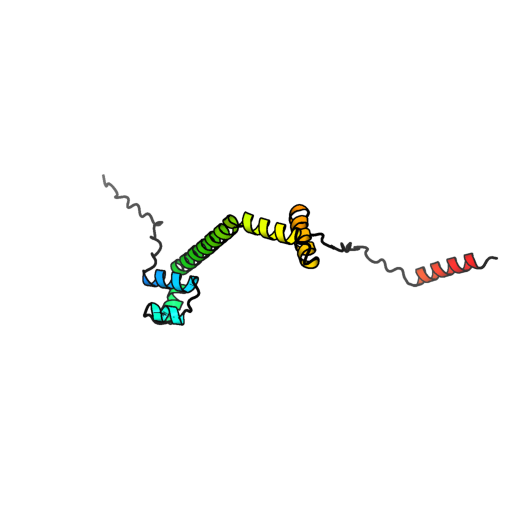4 82 LEU A O 1
ATOM 667 N N . ASP A 1 83 ? -0.815 -0.898 -18.865 1.00 95.56 83 ASP A N 1
ATOM 668 C CA . ASP A 1 83 ? -0.330 -0.550 -20.208 1.00 95.56 83 ASP A CA 1
ATOM 669 C C . ASP A 1 83 ? 0.483 0.756 -20.207 1.00 95.56 83 ASP A C 1
ATOM 671 O O . ASP A 1 83 ? 1.553 0.825 -20.812 1.00 95.56 83 ASP A O 1
ATOM 675 N N . SER A 1 84 ? 0.050 1.768 -19.446 1.00 97.69 84 SER A N 1
ATOM 676 C CA . SER A 1 84 ? 0.808 3.015 -19.287 1.00 97.69 84 SER A CA 1
ATOM 677 C C . SER A 1 84 ? 2.151 2.764 -18.607 1.00 97.69 84 SER A C 1
ATOM 679 O O . SER A 1 84 ? 3.172 3.269 -19.070 1.00 97.69 84 SER A O 1
ATOM 681 N N . TYR A 1 85 ? 2.189 1.933 -17.563 1.00 97.00 85 TYR A N 1
ATOM 682 C CA . TYR A 1 85 ? 3.448 1.586 -16.900 1.00 97.00 85 TYR A CA 1
ATOM 683 C C . TYR A 1 85 ? 4.403 0.838 -17.840 1.00 97.00 85 TYR A C 1
ATOM 685 O O . TYR A 1 85 ? 5.601 1.124 -17.852 1.00 97.00 85 TYR A O 1
ATOM 693 N N . ILE A 1 86 ? 3.883 -0.072 -18.671 1.00 96.69 86 ILE A N 1
ATOM 694 C CA . ILE A 1 86 ? 4.666 -0.764 -19.703 1.00 96.69 86 ILE A CA 1
ATOM 695 C C . ILE A 1 86 ? 5.214 0.236 -20.728 1.00 96.69 86 ILE A C 1
ATOM 697 O O . ILE A 1 86 ? 6.395 0.165 -21.074 1.00 96.69 86 ILE A O 1
ATOM 701 N N . ASN A 1 87 ? 4.395 1.178 -21.200 1.00 97.69 87 ASN A N 1
ATOM 702 C CA . ASN A 1 87 ? 4.826 2.191 -22.163 1.00 97.69 87 ASN A CA 1
ATOM 703 C C . ASN A 1 87 ? 5.912 3.106 -21.585 1.00 97.69 87 ASN A C 1
ATOM 705 O O . ASN A 1 87 ? 6.929 3.305 -22.246 1.00 97.69 87 ASN A O 1
ATOM 709 N N . ASN A 1 88 ? 5.792 3.531 -20.326 1.00 97.88 88 ASN A N 1
ATOM 710 C CA . ASN A 1 88 ? 6.838 4.304 -19.652 1.00 97.88 88 ASN A CA 1
ATOM 711 C C . ASN A 1 88 ? 8.167 3.527 -19.587 1.00 97.88 88 ASN A C 1
ATOM 713 O O . ASN A 1 88 ? 9.233 4.081 -19.846 1.00 97.88 88 ASN A O 1
ATOM 717 N N . ILE A 1 89 ? 8.134 2.221 -19.293 1.00 97.81 89 ILE A N 1
ATOM 718 C CA . ILE A 1 89 ? 9.350 1.388 -19.291 1.00 97.81 89 ILE A CA 1
ATOM 719 C C . ILE A 1 89 ? 9.938 1.268 -20.704 1.00 97.81 89 ILE A C 1
ATOM 721 O O . ILE A 1 89 ? 11.158 1.299 -20.860 1.00 97.81 89 ILE A O 1
ATOM 725 N N . LYS A 1 90 ? 9.100 1.158 -21.744 1.00 97.56 90 LYS A N 1
ATOM 726 C CA . LYS A 1 90 ? 9.555 1.132 -23.146 1.00 97.56 90 LYS A CA 1
ATOM 727 C C . LYS A 1 90 ? 10.210 2.447 -23.569 1.00 97.56 90 LYS A C 1
ATOM 729 O O . LYS A 1 90 ? 11.196 2.413 -24.305 1.00 97.56 90 LYS A O 1
ATOM 734 N N . GLU A 1 91 ? 9.692 3.579 -23.103 1.00 98.06 91 GLU A N 1
ATOM 735 C CA . GLU A 1 91 ? 10.306 4.892 -23.318 1.00 98.06 91 GLU A CA 1
ATOM 736 C C . GLU A 1 91 ? 11.693 4.954 -22.672 1.00 98.06 91 GLU A C 1
ATOM 738 O O . GLU A 1 91 ? 12.668 5.245 -23.362 1.00 98.06 91 GLU A O 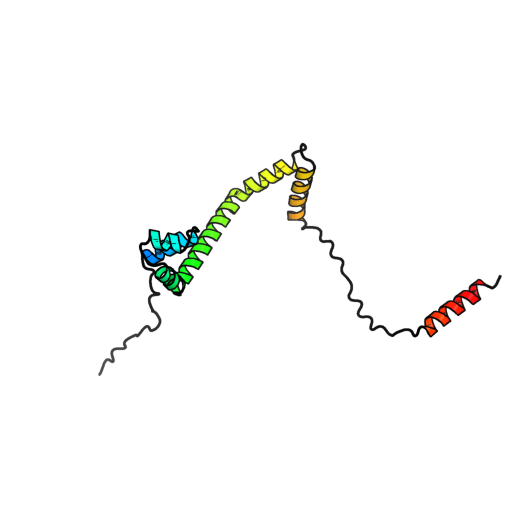1
ATOM 743 N N . LEU A 1 92 ? 11.818 4.551 -21.401 1.00 98.06 92 LEU A N 1
ATOM 744 C CA . LEU A 1 92 ? 13.114 4.467 -20.711 1.00 98.06 92 LEU A CA 1
ATOM 745 C C . LEU A 1 92 ? 14.090 3.504 -21.403 1.00 98.06 92 LEU A C 1
ATOM 747 O O . LEU A 1 92 ? 15.282 3.783 -21.499 1.00 98.06 92 LEU A O 1
ATOM 751 N N . ALA A 1 93 ? 13.596 2.379 -21.920 1.00 97.38 93 ALA A N 1
ATOM 752 C CA . ALA A 1 93 ? 14.398 1.410 -22.665 1.00 97.38 93 ALA A CA 1
ATOM 753 C C . ALA A 1 93 ? 14.879 1.936 -24.031 1.00 97.38 93 ALA A C 1
ATOM 755 O O . ALA A 1 93 ? 15.8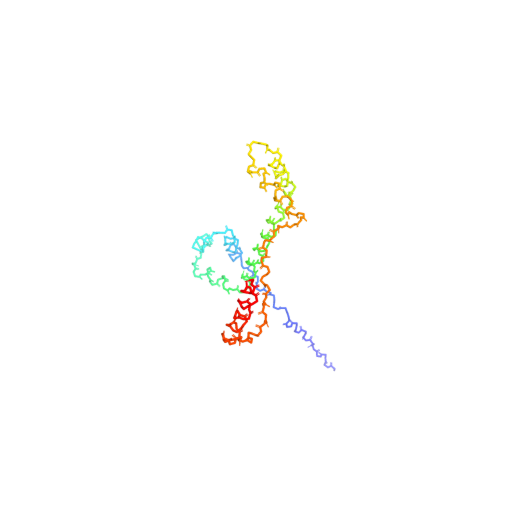03 1.358 -24.608 1.00 97.38 93 ALA A O 1
ATOM 756 N N . SER A 1 94 ? 14.269 3.010 -24.540 1.00 96.31 94 SER A N 1
ATOM 757 C CA . SER A 1 94 ? 14.596 3.632 -25.828 1.00 96.31 94 SER A CA 1
ATOM 758 C C . SER A 1 94 ? 15.356 4.956 -25.682 1.00 96.31 94 SER A C 1
ATOM 760 O O . SER A 1 94 ? 15.879 5.472 -26.676 1.00 96.31 94 SER A O 1
ATOM 762 N N . ASP A 1 95 ? 15.439 5.506 -24.468 1.00 96.69 95 ASP A N 1
ATOM 763 C CA . ASP A 1 95 ? 16.146 6.751 -24.190 1.00 96.69 95 ASP A CA 1
ATOM 764 C C . ASP A 1 95 ? 17.666 6.534 -24.135 1.00 96.69 95 ASP A C 1
ATOM 766 O O . ASP A 1 95 ? 18.205 5.811 -23.301 1.00 96.69 95 ASP A O 1
ATOM 770 N N . LYS A 1 96 ? 18.383 7.208 -25.036 1.00 96.19 96 LYS A N 1
ATOM 771 C CA . LYS A 1 96 ? 19.843 7.114 -25.164 1.00 96.19 96 LYS A CA 1
ATOM 772 C C . LYS A 1 96 ? 20.592 8.067 -24.227 1.00 96.19 96 LYS A C 1
ATOM 774 O O . LYS A 1 96 ? 21.825 8.009 -24.195 1.00 96.19 96 LYS A O 1
ATOM 779 N N . SER A 1 97 ? 19.883 8.949 -23.519 1.00 97.31 97 SER A N 1
ATOM 780 C CA . SER A 1 97 ? 20.464 9.972 -22.645 1.00 97.31 97 SER A CA 1
ATOM 781 C C . SER A 1 97 ? 21.118 9.367 -21.396 1.00 97.31 97 SER A C 1
ATOM 783 O O . SER A 1 97 ? 22.244 9.734 -21.053 1.00 97.31 97 SER A O 1
ATOM 785 N N . ASP A 1 98 ? 20.478 8.364 -20.786 1.00 96.19 98 ASP A N 1
ATOM 786 C CA . ASP A 1 98 ? 20.987 7.629 -19.629 1.00 96.19 98 ASP A CA 1
ATOM 787 C C . ASP A 1 98 ? 21.134 6.136 -19.946 1.00 96.19 98 ASP A C 1
ATOM 789 O O . ASP A 1 98 ? 20.207 5.329 -19.845 1.00 96.19 98 ASP A O 1
ATOM 793 N N . LYS A 1 99 ? 22.365 5.738 -20.283 1.00 97.06 99 LYS A N 1
ATOM 794 C CA . LYS A 1 99 ? 22.695 4.348 -20.625 1.00 97.06 99 LYS A CA 1
ATOM 795 C C . LYS A 1 99 ? 22.456 3.367 -19.476 1.00 97.06 99 LYS A C 1
ATOM 797 O O . LYS A 1 99 ? 22.231 2.190 -19.746 1.00 97.06 99 LYS A O 1
ATOM 802 N N . ARG A 1 100 ? 22.542 3.807 -18.213 1.00 97.69 100 ARG A N 1
ATOM 803 C CA . ARG A 1 100 ? 22.329 2.928 -17.051 1.00 97.69 100 ARG A CA 1
ATOM 804 C C . ARG A 1 100 ? 20.846 2.639 -16.878 1.00 97.69 100 ARG A C 1
ATOM 806 O O . ARG A 1 100 ? 20.485 1.477 -16.711 1.00 97.69 100 ARG A O 1
ATOM 813 N N . VAL A 1 101 ? 20.006 3.668 -16.973 1.00 97.75 101 VAL A N 1
ATOM 814 C CA . VAL A 1 101 ? 18.544 3.521 -16.931 1.00 97.75 101 VAL A CA 1
ATOM 815 C C . VAL A 1 101 ? 18.053 2.704 -18.126 1.00 97.75 101 VAL A C 1
ATOM 817 O O . VAL A 1 101 ? 17.308 1.744 -17.936 1.00 97.75 101 VAL A O 1
ATOM 820 N N . MET A 1 102 ? 18.554 2.994 -19.330 1.00 98.12 102 MET A N 1
ATOM 821 C CA . MET A 1 102 ? 18.240 2.234 -20.542 1.00 98.12 102 MET A CA 1
ATOM 822 C C . MET A 1 102 ? 18.601 0.750 -20.396 1.00 98.12 102 MET A C 1
ATOM 824 O O . MET A 1 102 ? 17.786 -0.119 -20.709 1.00 98.12 102 MET A O 1
ATOM 828 N N . LEU A 1 103 ? 19.804 0.438 -19.896 1.00 97.75 103 LEU A N 1
ATOM 829 C CA . LEU A 1 103 ? 20.227 -0.941 -19.645 1.00 97.75 103 LEU A CA 1
ATOM 830 C C . LEU A 1 103 ? 19.318 -1.628 -18.617 1.00 97.75 103 LEU A C 1
ATOM 832 O O . LEU A 1 103 ? 18.891 -2.755 -18.852 1.00 97.75 103 LEU A O 1
ATOM 836 N N . ALA A 1 104 ? 18.991 -0.955 -17.511 1.00 97.38 104 ALA A N 1
ATOM 837 C CA . ALA A 1 104 ? 18.126 -1.505 -16.469 1.00 97.38 104 ALA A CA 1
ATOM 838 C C . ALA A 1 104 ? 16.701 -1.788 -16.979 1.00 97.38 104 ALA A C 1
ATOM 840 O O . ALA A 1 104 ? 16.157 -2.859 -16.707 1.00 97.38 104 ALA A O 1
ATOM 841 N N . ALA A 1 105 ? 16.116 -0.874 -17.759 1.00 97.75 105 ALA A N 1
ATOM 842 C CA . ALA A 1 105 ? 14.794 -1.046 -18.356 1.00 97.75 105 ALA A CA 1
ATOM 843 C C . ALA A 1 105 ? 14.772 -2.203 -19.371 1.00 97.75 105 ALA A C 1
ATOM 845 O O . ALA A 1 105 ? 13.903 -3.073 -19.300 1.00 97.75 105 ALA A O 1
ATOM 846 N N . ASN A 1 106 ? 15.768 -2.274 -20.263 1.00 97.62 106 ASN A N 1
ATOM 847 C CA . ASN A 1 106 ? 15.904 -3.390 -21.204 1.00 97.62 106 ASN A CA 1
ATOM 848 C C . ASN A 1 106 ? 16.099 -4.729 -20.475 1.00 97.62 106 ASN A C 1
ATOM 850 O O . ASN A 1 106 ? 15.438 -5.711 -20.811 1.00 97.62 106 ASN A O 1
ATOM 854 N N . GLN A 1 107 ? 16.946 -4.771 -19.443 1.00 96.69 107 GLN A N 1
ATOM 855 C CA . GLN A 1 107 ? 17.158 -5.974 -18.637 1.00 96.69 107 GLN A CA 1
ATOM 856 C C . GLN A 1 107 ? 15.867 -6.427 -17.946 1.00 96.69 107 GLN A C 1
ATOM 858 O O . GLN A 1 107 ? 15.563 -7.618 -17.947 1.00 96.69 107 GLN A O 1
ATOM 863 N N . TYR A 1 108 ? 15.092 -5.494 -17.384 1.00 96.69 108 TYR A N 1
ATOM 864 C CA . TYR A 1 108 ? 13.801 -5.795 -16.765 1.00 96.69 108 TYR A CA 1
ATOM 865 C C . TYR A 1 108 ? 12.824 -6.433 -17.765 1.00 96.69 108 TYR A C 1
ATOM 867 O O . TYR A 1 108 ? 12.245 -7.480 -17.471 1.00 96.69 108 TYR A O 1
ATOM 875 N N . LEU A 1 109 ? 12.680 -5.847 -18.960 1.00 96.06 109 LEU A N 1
ATOM 876 C CA . LEU A 1 109 ? 11.796 -6.366 -20.010 1.00 96.06 109 LEU A CA 1
ATOM 877 C C . LEU A 1 109 ? 12.227 -7.762 -20.489 1.00 96.06 109 LEU A C 1
ATOM 879 O O . LEU A 1 109 ? 11.386 -8.650 -20.615 1.00 96.06 109 LEU A O 1
ATOM 883 N N . ILE A 1 110 ? 13.529 -7.985 -20.696 1.00 96.00 110 ILE A N 1
ATOM 884 C CA . ILE A 1 110 ? 14.081 -9.294 -21.090 1.00 96.00 110 ILE A CA 1
ATOM 885 C C . ILE A 1 110 ? 13.830 -10.338 -19.993 1.00 96.00 110 ILE A C 1
ATOM 887 O O . ILE A 1 110 ? 13.322 -11.425 -20.279 1.00 96.00 110 ILE A O 1
ATOM 891 N N . ASN A 1 111 ? 14.117 -10.001 -18.732 1.00 95.50 111 ASN A N 1
ATOM 892 C CA . ASN A 1 111 ? 13.928 -10.907 -17.596 1.00 95.50 111 ASN A CA 1
ATOM 893 C C . ASN A 1 111 ? 12.453 -11.263 -17.368 1.00 95.50 111 ASN A C 1
ATOM 895 O O . ASN A 1 111 ? 12.156 -12.321 -16.818 1.00 95.50 111 ASN A O 1
ATOM 899 N N . ARG A 1 112 ? 11.508 -10.415 -17.795 1.00 93.81 112 ARG A N 1
ATOM 900 C CA . ARG A 1 112 ? 10.075 -10.726 -17.711 1.00 93.81 112 ARG A CA 1
ATOM 901 C C . ARG A 1 112 ? 9.661 -11.867 -18.646 1.00 93.81 112 ARG A C 1
ATOM 903 O O . ARG A 1 112 ? 8.690 -12.552 -18.337 1.00 93.81 112 ARG A O 1
ATOM 910 N N . ILE A 1 113 ? 10.390 -12.069 -19.746 1.00 94.19 113 ILE A N 1
ATOM 911 C CA . ILE A 1 113 ? 10.138 -13.129 -20.732 1.00 94.19 113 ILE A CA 1
ATOM 912 C C . ILE A 1 113 ? 10.955 -14.384 -20.419 1.00 94.19 113 ILE A C 1
ATOM 914 O O . ILE A 1 113 ? 10.413 -15.485 -20.417 1.00 94.19 113 ILE A O 1
ATOM 918 N N . TYR A 1 114 ? 12.248 -14.220 -20.138 1.00 92.88 114 TYR A N 1
ATOM 919 C CA . TYR A 1 114 ? 13.184 -15.342 -20.001 1.00 92.88 114 TYR A CA 1
ATOM 920 C C . TYR A 1 114 ? 13.505 -15.720 -18.549 1.00 92.88 114 TYR A C 1
ATOM 922 O O . TYR A 1 114 ? 14.247 -16.670 -18.311 1.00 92.88 114 TYR A O 1
ATOM 930 N N . GLY A 1 115 ? 12.949 -14.996 -17.576 1.00 91.06 115 GLY A N 1
ATOM 931 C CA . GLY A 1 115 ? 13.356 -15.087 -16.178 1.00 91.06 115 GLY A CA 1
ATOM 932 C C . GLY A 1 115 ? 14.662 -14.335 -15.907 1.00 91.06 115 GLY A C 1
ATOM 933 O O . GLY A 1 115 ? 15.378 -13.921 -16.817 1.00 91.06 115 GLY A O 1
ATOM 934 N N . THR A 1 116 ? 14.973 -14.135 -14.627 1.00 90.69 116 THR A N 1
ATOM 935 C CA . THR A 1 116 ? 16.260 -13.562 -14.214 1.00 90.69 116 THR A CA 1
ATOM 936 C C . THR A 1 116 ? 17.305 -14.675 -14.185 1.00 90.69 116 THR A C 1
ATOM 938 O O . THR A 1 116 ? 17.091 -15.656 -13.470 1.00 90.69 116 THR A O 1
ATOM 941 N N . PRO A 1 117 ? 18.443 -14.544 -14.890 1.00 84.00 117 PRO A N 1
ATOM 942 C CA . PRO A 1 117 ? 19.540 -15.494 -14.761 1.00 84.00 117 PRO A CA 1
ATOM 943 C C . PRO A 1 117 ? 19.997 -15.574 -13.299 1.00 84.00 117 PRO A C 1
ATOM 945 O O . PRO A 1 117 ? 20.479 -14.591 -12.735 1.00 84.00 117 PRO A O 1
ATOM 948 N N . THR A 1 118 ? 19.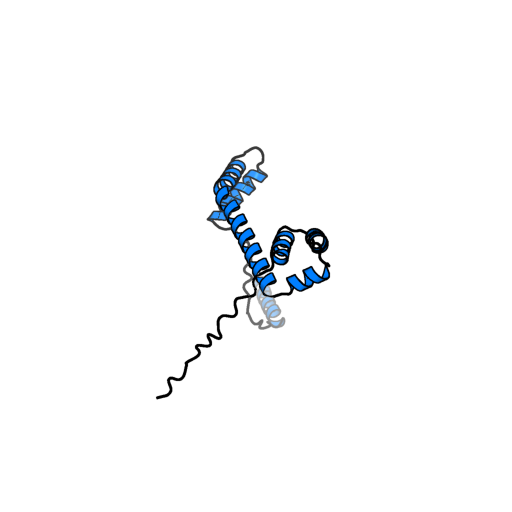829 -16.733 -12.667 1.00 83.06 118 THR A N 1
ATOM 949 C CA . THR A 1 118 ? 20.315 -16.980 -11.307 1.00 83.06 118 THR A CA 1
ATOM 950 C C . THR A 1 118 ? 21.663 -17.678 -11.374 1.00 83.06 118 THR A C 1
ATOM 952 O O . THR A 1 118 ? 21.779 -18.745 -11.975 1.00 83.06 118 THR A O 1
ATOM 955 N N . SER A 1 119 ? 22.681 -17.119 -10.719 1.00 70.62 119 SER A N 1
ATOM 956 C CA . SER A 1 119 ? 23.943 -17.829 -10.496 1.00 70.62 119 SER A CA 1
ATOM 957 C C . SER A 1 119 ? 23.763 -18.798 -9.326 1.00 70.62 119 SER A C 1
ATOM 959 O O . SER A 1 119 ? 24.196 -18.546 -8.205 1.00 70.62 119 SER A O 1
ATOM 961 N N . THR A 1 120 ? 23.021 -19.881 -9.547 1.00 63.66 120 THR A N 1
ATOM 962 C CA . THR A 1 120 ? 22.977 -20.993 -8.597 1.00 63.66 120 THR A CA 1
ATOM 963 C C . THR A 1 120 ? 24.251 -21.804 -8.773 1.00 63.66 120 THR A C 1
ATOM 965 O O . THR A 1 120 ? 24.366 -22.590 -9.712 1.00 63.66 120 THR A O 1
ATOM 968 N N . VAL A 1 121 ? 25.217 -21.616 -7.872 1.00 64.19 121 VAL A N 1
ATOM 969 C CA . VAL A 1 121 ? 26.283 -22.601 -7.672 1.00 64.19 121 VAL A CA 1
ATOM 970 C C . VAL A 1 121 ? 25.609 -23.836 -7.085 1.00 64.19 121 VAL A C 1
ATOM 972 O O . VAL A 1 121 ? 25.287 -23.868 -5.900 1.00 64.19 121 VAL A O 1
ATOM 975 N N . VAL A 1 122 ? 25.336 -24.831 -7.925 1.00 59.38 122 VAL A N 1
ATOM 976 C CA . VAL A 1 122 ? 24.929 -26.154 -7.454 1.00 59.38 122 VAL A CA 1
ATOM 977 C C . VAL A 1 122 ? 26.169 -26.771 -6.816 1.00 59.38 122 VAL A C 1
ATOM 979 O O . VAL A 1 122 ? 27.030 -27.307 -7.511 1.00 59.38 122 VAL A O 1
ATOM 982 N N . GLN A 1 123 ? 26.311 -26.634 -5.498 1.00 58.41 123 GLN A N 1
ATOM 983 C CA . GLN A 1 123 ? 27.209 -27.510 -4.758 1.00 58.41 123 GLN A CA 1
ATOM 984 C C . GLN A 1 123 ? 26.603 -28.907 -4.860 1.00 58.41 123 GLN A C 1
ATOM 986 O O . GLN A 1 123 ? 25.534 -29.164 -4.314 1.00 58.41 123 GLN A O 1
ATOM 991 N N . ALA A 1 124 ? 27.242 -29.787 -5.629 1.00 56.66 124 ALA A N 1
ATOM 992 C CA . ALA A 1 124 ? 26.974 -31.205 -5.492 1.00 56.66 124 ALA A CA 1
ATOM 993 C C . ALA A 1 124 ? 27.321 -31.574 -4.045 1.00 56.66 124 ALA A C 1
ATOM 995 O O . ALA A 1 124 ? 28.455 -31.359 -3.615 1.00 56.66 124 ALA A O 1
ATOM 996 N N . GLU A 1 125 ? 26.348 -32.070 -3.284 1.00 55.12 125 GLU A N 1
ATOM 997 C CA . GLU A 1 125 ? 26.638 -32.744 -2.024 1.00 55.12 125 GLU A CA 1
ATOM 998 C C . GLU A 1 125 ? 27.438 -34.003 -2.369 1.00 55.12 125 GLU A C 1
ATOM 1000 O O . GLU A 1 125 ? 26.894 -35.013 -2.821 1.00 55.12 125 GLU A O 1
ATOM 1005 N N . ASP A 1 126 ? 28.759 -33.905 -2.246 1.00 53.09 126 ASP A N 1
ATOM 1006 C CA . ASP A 1 126 ? 29.666 -35.034 -2.373 1.00 53.09 126 ASP A CA 1
ATOM 1007 C C . ASP A 1 126 ? 29.463 -35.939 -1.148 1.00 53.09 126 ASP A C 1
ATOM 1009 O O . ASP A 1 126 ? 30.105 -35.787 -0.113 1.00 53.09 126 ASP A O 1
ATOM 1013 N N . ASN A 1 127 ? 28.505 -36.864 -1.251 1.00 55.88 127 ASN A N 1
ATOM 1014 C CA . ASN A 1 127 ? 28.262 -37.930 -0.274 1.00 55.88 127 ASN A CA 1
ATOM 1015 C C . ASN A 1 127 ? 29.288 -39.072 -0.406 1.00 55.88 127 ASN A C 1
ATOM 1017 O O . ASN A 1 127 ? 28.979 -40.236 -0.130 1.00 55.88 127 ASN A O 1
ATOM 1021 N N . SER A 1 128 ? 30.521 -38.780 -0.826 1.00 57.03 128 SER A N 1
ATOM 1022 C CA . SER A 1 128 ? 31.606 -39.733 -0.647 1.00 57.03 128 SER A CA 1
ATOM 1023 C C . SER A 1 128 ? 31.922 -39.813 0.847 1.00 57.03 128 SER A C 1
ATOM 1025 O O . SER A 1 128 ? 32.505 -38.919 1.456 1.00 57.03 128 SER A O 1
ATOM 1027 N N . VAL A 1 129 ? 31.492 -40.914 1.470 1.00 48.72 129 VAL A N 1
ATOM 1028 C CA . VAL A 1 129 ? 32.020 -41.340 2.766 1.00 48.72 129 VAL A CA 1
ATOM 1029 C C . VAL A 1 129 ? 33.530 -41.397 2.594 1.00 48.72 129 VAL A C 1
ATOM 1031 O O . VAL A 1 129 ? 34.039 -42.261 1.881 1.00 48.72 129 VAL A O 1
ATOM 1034 N N . GLY A 1 130 ? 34.228 -40.433 3.192 1.00 48.12 130 GLY A N 1
ATOM 1035 C CA . GLY A 1 130 ? 35.677 -40.380 3.199 1.00 48.12 130 GLY A CA 1
ATOM 1036 C C . GLY A 1 130 ? 36.215 -41.662 3.815 1.00 48.12 130 GLY A C 1
ATOM 1037 O O . GLY A 1 130 ? 36.324 -41.779 5.033 1.00 48.12 130 GLY A O 1
ATOM 1038 N N . MET A 1 131 ? 36.559 -42.636 2.974 1.00 51.00 131 MET A N 1
ATOM 1039 C CA . MET A 1 131 ? 37.516 -43.657 3.353 1.00 51.00 131 MET A CA 1
ATOM 1040 C C . MET A 1 131 ? 38.830 -42.898 3.465 1.00 51.00 131 MET A C 1
ATOM 1042 O O . MET A 1 131 ? 39.433 -42.543 2.454 1.00 51.00 131 MET A O 1
ATOM 1046 N N . GLY A 1 132 ? 39.188 -42.522 4.695 1.00 53.81 132 GLY A N 1
ATOM 1047 C CA . GLY A 1 132 ? 40.456 -41.875 4.980 1.00 53.81 132 GLY A CA 1
ATOM 1048 C C . GLY A 1 132 ? 41.568 -42.742 4.411 1.00 53.81 132 GLY A C 1
ATOM 1049 O O . GLY A 1 132 ? 41.859 -43.802 4.957 1.00 53.81 132 GLY A O 1
ATOM 1050 N N . MET A 1 133 ? 42.143 -42.317 3.286 1.00 54.34 133 MET A N 1
ATOM 1051 C CA . MET A 1 133 ? 43.408 -42.857 2.817 1.00 54.34 133 MET A CA 1
ATOM 1052 C C . MET A 1 133 ? 44.426 -42.455 3.876 1.00 54.34 133 MET A C 1
ATOM 1054 O O . MET A 1 133 ? 44.697 -41.265 4.059 1.00 54.34 133 MET A O 1
ATOM 1058 N N . ASP A 1 134 ? 44.902 -43.443 4.631 1.00 61.06 134 ASP A N 1
ATOM 1059 C CA . ASP A 1 134 ? 45.970 -43.259 5.603 1.00 61.06 134 ASP A CA 1
ATOM 1060 C C . ASP A 1 134 ? 47.135 -42.556 4.893 1.00 61.06 134 ASP A C 1
ATOM 1062 O O . ASP A 1 134 ? 47.477 -42.892 3.755 1.00 61.06 134 ASP A O 1
ATOM 1066 N N . ALA A 1 135 ? 47.714 -41.534 5.526 1.00 59.06 135 ALA A N 1
ATOM 1067 C CA . ALA A 1 135 ? 48.735 -40.675 4.915 1.00 59.06 135 ALA A CA 1
ATOM 1068 C C . ALA A 1 135 ? 49.921 -41.490 4.353 1.00 59.06 135 ALA A C 1
ATOM 1070 O O . ALA A 1 135 ? 50.585 -41.077 3.399 1.00 59.06 135 ALA A O 1
ATOM 1071 N N . THR A 1 136 ? 50.114 -42.695 4.891 1.00 65.88 136 THR A N 1
ATOM 1072 C CA . THR A 1 136 ? 51.063 -43.713 4.440 1.00 65.88 136 THR A CA 1
ATOM 1073 C C . THR A 1 136 ? 50.861 -44.153 2.979 1.00 65.88 136 THR A C 1
ATOM 1075 O O . THR A 1 136 ? 51.846 -44.389 2.275 1.00 65.88 136 THR A O 1
ATOM 1078 N N . GLU A 1 137 ? 49.628 -44.208 2.463 1.00 63.25 137 GLU A N 1
ATOM 1079 C CA . GLU A 1 137 ? 49.345 -44.600 1.072 1.00 63.25 137 GLU A CA 1
ATOM 1080 C C . GLU A 1 137 ? 49.689 -43.491 0.071 1.00 63.25 137 GLU A C 1
ATOM 1082 O O . GLU A 1 137 ? 50.217 -43.769 -1.013 1.00 63.25 137 GLU A O 1
ATOM 1087 N N . ILE A 1 138 ? 49.456 -42.229 0.447 1.00 66.12 138 ILE A N 1
ATOM 1088 C CA . ILE A 1 138 ? 49.817 -41.063 -0.370 1.00 66.12 138 ILE A CA 1
ATOM 1089 C C . ILE A 1 138 ? 51.343 -40.945 -0.455 1.00 66.12 138 ILE A C 1
ATOM 1091 O O . ILE A 1 138 ? 51.894 -40.775 -1.546 1.00 66.12 138 ILE A O 1
ATOM 1095 N N . GLU A 1 139 ? 52.048 -41.118 0.666 1.00 70.56 139 GLU A N 1
ATOM 1096 C CA . GLU A 1 139 ? 53.514 -41.117 0.687 1.00 70.56 139 GLU A CA 1
ATOM 1097 C C . GLU A 1 139 ? 54.107 -42.260 -0.152 1.00 70.56 139 GLU A C 1
ATOM 1099 O O . GLU A 1 139 ? 55.026 -42.040 -0.952 1.00 70.56 139 GLU A O 1
ATOM 1104 N N . ALA A 1 140 ? 53.535 -43.466 -0.064 1.00 71.44 140 ALA A N 1
ATOM 1105 C CA . ALA A 1 140 ? 53.951 -44.606 -0.880 1.00 71.44 140 ALA A CA 1
ATOM 1106 C C . ALA A 1 140 ? 53.716 -44.374 -2.386 1.00 71.44 140 ALA A C 1
ATOM 1108 O O . ALA A 1 140 ? 54.536 -44.787 -3.220 1.00 71.44 140 ALA A O 1
ATOM 1109 N N . ALA A 1 141 ? 52.622 -43.700 -2.757 1.00 69.00 141 ALA A N 1
ATOM 1110 C CA . ALA A 1 141 ? 52.329 -43.335 -4.140 1.00 69.00 141 ALA A CA 1
ATOM 1111 C C . ALA A 1 141 ? 53.328 -42.297 -4.686 1.00 69.00 141 ALA A C 1
ATOM 1113 O O . ALA A 1 141 ? 53.843 -42.462 -5.797 1.00 69.00 141 ALA A O 1
ATOM 1114 N N . ILE A 1 142 ? 53.682 -41.283 -3.888 1.00 73.31 142 ILE A N 1
ATOM 1115 C CA . ILE A 1 142 ? 54.663 -40.248 -4.258 1.00 73.31 142 ILE A CA 1
ATOM 1116 C C . ILE A 1 142 ? 56.071 -40.850 -4.416 1.00 73.31 142 ILE A C 1
ATOM 1118 O O . ILE A 1 142 ? 56.777 -40.538 -5.383 1.00 73.31 142 ILE A O 1
ATOM 1122 N N . ALA A 1 143 ? 56.473 -41.770 -3.533 1.00 72.06 143 ALA A N 1
ATOM 1123 C CA . ALA A 1 143 ? 57.774 -42.439 -3.613 1.00 72.06 143 ALA A CA 1
ATOM 1124 C C . ALA A 1 143 ? 57.945 -43.246 -4.917 1.00 72.06 143 ALA A C 1
ATOM 1126 O O . ALA A 1 143 ? 58.990 -43.168 -5.570 1.00 72.06 143 ALA A O 1
ATOM 1127 N N . LYS A 1 144 ? 56.902 -43.968 -5.358 1.00 68.94 144 LYS A N 1
ATOM 1128 C CA . LYS A 1 144 ? 56.924 -44.730 -6.624 1.00 68.94 144 LYS A CA 1
ATOM 1129 C C . LYS A 1 144 ? 57.059 -43.833 -7.855 1.00 68.94 144 LYS A C 1
ATOM 1131 O O . LYS A 1 144 ? 57.695 -44.240 -8.829 1.00 68.94 144 LYS A O 1
ATOM 1136 N N . ILE A 1 145 ? 56.486 -42.631 -7.825 1.00 72.00 145 ILE A N 1
ATOM 1137 C CA . ILE A 1 145 ? 56.595 -41.661 -8.923 1.00 72.00 145 ILE A CA 1
ATOM 1138 C C . ILE A 1 145 ? 58.027 -41.125 -9.016 1.00 72.00 145 ILE A C 1
ATOM 1140 O O . ILE A 1 145 ? 58.596 -41.098 -10.106 1.00 72.00 145 ILE A O 1
ATOM 1144 N N . ARG A 1 146 ? 58.646 -40.791 -7.877 1.00 58.41 146 ARG A N 1
ATOM 1145 C CA . ARG A 1 146 ? 60.010 -40.237 -7.820 1.00 58.41 146 ARG A CA 1
ATOM 1146 C C . ARG A 1 146 ? 61.087 -41.217 -8.305 1.00 58.41 146 ARG A C 1
ATOM 1148 O O . ARG A 1 146 ? 62.067 -40.801 -8.917 1.00 58.41 146 ARG A O 1
ATOM 1155 N N . ILE A 1 147 ? 60.893 -42.522 -8.091 1.00 58.00 147 ILE A N 1
ATOM 1156 C CA . ILE A 1 147 ? 61.810 -43.567 -8.586 1.00 58.00 147 ILE A CA 1
ATOM 1157 C C . ILE A 1 147 ? 61.748 -43.692 -10.119 1.00 58.00 147 ILE A C 1
ATOM 1159 O O . ILE A 1 147 ? 62.769 -43.945 -10.757 1.00 58.00 147 ILE A O 1
ATOM 1163 N N . ARG A 1 148 ? 60.574 -43.488 -10.737 1.00 54.66 148 ARG A N 1
ATOM 1164 C CA . ARG A 1 148 ? 60.415 -43.592 -12.201 1.00 54.66 148 ARG A CA 1
ATOM 1165 C C . ARG A 1 148 ? 61.043 -42.420 -12.954 1.00 54.66 148 ARG A C 1
ATOM 1167 O O . ARG A 1 148 ? 61.504 -42.617 -14.071 1.00 54.66 148 ARG A O 1
ATOM 1174 N N . THR A 1 149 ? 61.095 -41.232 -12.356 1.00 55.88 149 THR A N 1
ATOM 1175 C CA . THR A 1 149 ? 61.676 -40.031 -12.979 1.00 55.88 149 THR A CA 1
ATOM 1176 C C . THR A 1 149 ? 63.198 -39.929 -12.859 1.00 55.88 149 THR A C 1
ATOM 1178 O O . THR A 1 149 ? 63.794 -39.150 -13.595 1.00 55.88 149 THR A O 1
ATOM 1181 N N . SER A 1 150 ? 63.847 -40.719 -11.992 1.00 50.97 150 SER A N 1
ATOM 1182 C CA . SER A 1 150 ? 65.306 -40.661 -11.774 1.00 50.97 150 SER A CA 1
ATOM 1183 C C . SER A 1 150 ? 66.131 -41.679 -12.579 1.00 50.97 150 SER A C 1
ATOM 1185 O O . SER A 1 150 ? 67.350 -41.717 -12.421 1.00 50.97 150 SER A O 1
ATOM 1187 N N . LYS A 1 151 ? 65.523 -42.509 -13.438 1.00 51.38 151 LYS A N 1
ATOM 1188 C CA . LYS A 1 151 ? 66.281 -43.319 -14.408 1.00 51.38 151 LYS A CA 1
ATOM 1189 C C . LYS A 1 151 ? 66.504 -42.516 -15.691 1.00 51.38 151 LYS A C 1
ATOM 1191 O O . LYS A 1 151 ? 65.693 -42.583 -16.613 1.00 51.38 151 LYS A O 1
ATOM 1196 N N . LYS A 1 152 ? 67.614 -41.783 -15.738 1.00 46.66 152 LYS A N 1
ATOM 1197 C CA . LYS A 1 152 ? 68.302 -41.406 -16.973 1.00 46.66 152 LYS A CA 1
ATOM 1198 C C . LYS A 1 152 ? 69.796 -41.596 -16.777 1.00 46.66 152 LYS A C 1
ATOM 1200 O O . LYS A 1 152 ? 70.266 -41.245 -15.674 1.00 46.66 152 LYS A O 1
#

pLDDT: mean 82.29, std 19.54, range [39.47, 98.31]

Foldseek 3Di:
DDPPPPPPPPVPDPPPDDDDPLLVQLLVCVLVPHDLVVSCVVSVHDSVVSVVSCPDPVSVVVSVVVNVVVVVVVVVVCVVCVVVVLVVLVVQLPDPPDPVSVVVSVLVVVCVPVNDDDPDPPPDPPPPPPPPPDVVVVVVVVVVVVVVVPDD

Secondary structure (DSSP, 8-state):
----------TT-----PPPHHHHHHHHHHHTT--HHHHHHHHTS-HHHHHHHHTSHHHHHHHHHHHHHHHHHHHHHHHHTHHHHHHHHHHHHH-SS-HHHHHHHHHHHHHHHH--------------------HHHHHHHHHHHHHHHT--

Organism: Clostridioides difficile (NCBI:txid1496)

Radius of gyration: 36.13 Å; chains: 1; bounding box: 124×56×52 Å

Sequence (152 aa):
MDVNEVEIIDSSYEKGKELTEDQCNMVTLLITGTTVTETARIIGVNRKTIYNWMNKEHVRKEMDRRKQELTNQGNLMILKDLDSYINNIKELASDKSDKRVMLAANQYLINRIYGTPTSTVVQAEDNSVGMGMDATEIEAAIAKIRIRTSKK